Protein AF-A0A562NKT5-F1 (afdb_monomer_lite)

Radius of gyration: 10.72 Å; chains: 1; bounding box: 22×28×30 Å

Structure (mmCIF, N/CA/C/O backbone):
data_AF-A0A562NKT5-F1
#
_entry.id   AF-A0A562NKT5-F1
#
loop_
_atom_site.group_PDB
_atom_site.id
_atom_site.type_symbol
_atom_site.label_atom_id
_atom_site.label_alt_id
_atom_site.label_comp_id
_atom_site.label_asym_id
_atom_site.label_entity_id
_atom_site.label_seq_id
_atom_site.pdbx_PDB_ins_code
_atom_site.Cartn_x
_atom_site.Cartn_y
_atom_site.Cartn_z
_atom_site.occupancy
_atom_site.B_iso_or_equiv
_atom_site.auth_seq_id
_atom_site.auth_comp_id
_atom_site.auth_asym_id
_atom_site.auth_atom_id
_atom_site.pdbx_PDB_model_num
ATOM 1 N N . MET A 1 1 ? 14.341 18.529 2.950 1.00 51.19 1 MET A N 1
ATOM 2 C CA . MET A 1 1 ? 13.088 18.491 3.735 1.00 51.19 1 MET A CA 1
ATOM 3 C C . MET A 1 1 ? 12.806 17.025 4.000 1.00 51.19 1 MET A C 1
ATOM 5 O O . MET A 1 1 ? 12.945 16.262 3.056 1.00 51.19 1 MET A O 1
ATOM 9 N N . ALA A 1 2 ? 12.557 16.607 5.242 1.00 62.53 2 ALA A N 1
ATOM 10 C CA . ALA A 1 2 ? 12.257 15.201 5.515 1.00 62.53 2 ALA A CA 1
ATOM 11 C C . ALA A 1 2 ? 10.897 14.850 4.892 1.00 62.53 2 ALA A C 1
ATOM 13 O O . ALA A 1 2 ? 9.929 15.582 5.106 1.00 62.53 2 ALA A O 1
ATOM 14 N N . GLU A 1 3 ? 10.843 13.786 4.094 1.00 70.75 3 GLU A N 1
ATOM 15 C CA . GLU A 1 3 ? 9.586 13.264 3.559 1.00 70.75 3 GLU A CA 1
ATOM 16 C C . GLU A 1 3 ? 8.712 12.765 4.706 1.00 70.75 3 GLU A C 1
ATOM 18 O O . GLU A 1 3 ? 9.173 12.048 5.595 1.00 70.75 3 GLU A O 1
ATOM 23 N N . LYS A 1 4 ? 7.444 13.176 4.698 1.00 83.00 4 LYS A N 1
ATOM 24 C CA . LYS A 1 4 ? 6.452 12.641 5.623 1.00 83.00 4 LYS A CA 1
ATOM 25 C C . LYS A 1 4 ? 6.042 11.256 5.140 1.00 83.00 4 LYS A C 1
ATOM 27 O O . LYS A 1 4 ? 5.684 11.088 3.974 1.00 83.00 4 LYS A O 1
ATOM 32 N N . THR A 1 5 ? 6.097 10.286 6.043 1.00 86.12 5 THR A N 1
ATOM 33 C CA . THR A 1 5 ? 5.639 8.919 5.800 1.00 86.12 5 THR A CA 1
ATOM 34 C C . THR A 1 5 ? 4.322 8.657 6.522 1.00 86.12 5 THR A C 1
ATOM 36 O O . THR A 1 5 ? 4.048 9.234 7.576 1.00 86.12 5 THR A O 1
ATOM 39 N N . VAL A 1 6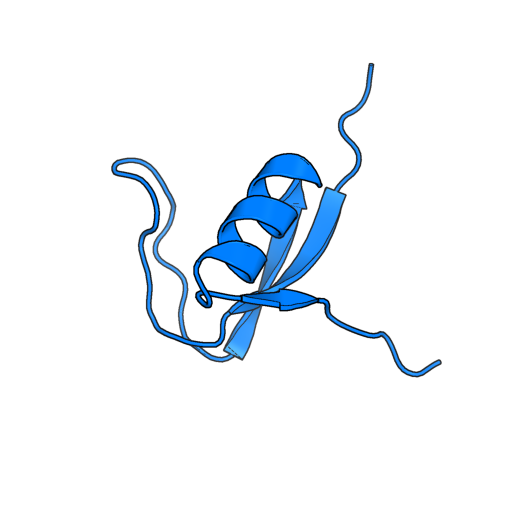 ? 3.499 7.788 5.942 1.00 90.19 6 VAL A N 1
ATOM 40 C CA . VAL A 1 6 ? 2.201 7.368 6.474 1.00 90.19 6 VAL A CA 1
ATOM 41 C C . VAL A 1 6 ? 2.068 5.849 6.431 1.00 90.19 6 VAL A C 1
ATOM 43 O O . VAL A 1 6 ? 2.631 5.181 5.561 1.00 90.19 6 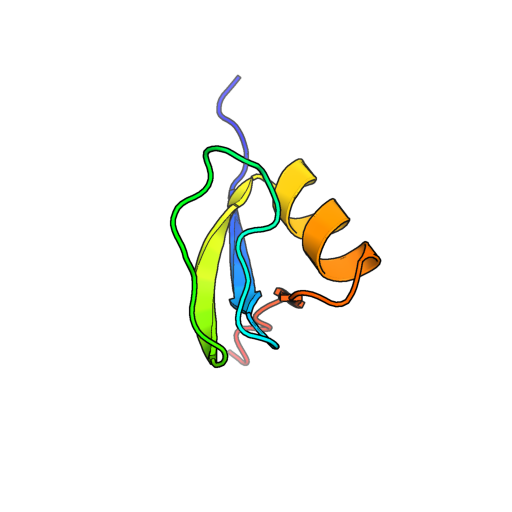VAL A O 1
ATOM 46 N N . GLU A 1 7 ? 1.297 5.310 7.374 1.00 92.00 7 GLU A N 1
ATOM 47 C CA . GLU A 1 7 ? 0.991 3.882 7.451 1.00 92.00 7 GLU A CA 1
ATOM 48 C C . GLU A 1 7 ? -0.177 3.537 6.513 1.00 92.00 7 GLU A C 1
ATOM 50 O O . GLU A 1 7 ? -1.288 4.072 6.635 1.00 92.00 7 GLU A O 1
ATOM 55 N N . ILE A 1 8 ? 0.059 2.608 5.588 1.00 91.06 8 ILE A N 1
ATOM 56 C CA . ILE A 1 8 ? -0.958 2.042 4.695 1.00 91.06 8 ILE A CA 1
ATOM 57 C C . ILE A 1 8 ? -1.007 0.525 4.852 1.00 91.06 8 ILE A C 1
ATOM 59 O O . ILE A 1 8 ? 0.013 -0.107 5.101 1.00 91.06 8 ILE A O 1
ATOM 63 N N . VAL A 1 9 ? -2.191 -0.058 4.685 1.00 92.94 9 VAL A N 1
ATOM 64 C CA . VAL A 1 9 ? -2.378 -1.506 4.593 1.00 92.94 9 VAL A CA 1
ATOM 65 C C . VAL A 1 9 ? -2.598 -1.889 3.141 1.00 92.94 9 VAL A C 1
ATOM 67 O O . VAL A 1 9 ? -3.431 -1.298 2.446 1.00 92.94 9 VAL A O 1
ATOM 70 N N . ILE A 1 10 ? -1.843 -2.871 2.677 1.00 91.19 10 ILE A N 1
ATOM 71 C CA . ILE A 1 10 ? -1.987 -3.431 1.342 1.00 91.19 10 ILE A CA 1
ATOM 72 C C . ILE A 1 10 ? -3.253 -4.278 1.300 1.00 91.19 10 ILE A C 1
ATOM 74 O O . ILE A 1 10 ? -3.503 -5.078 2.194 1.00 91.19 10 ILE A O 1
ATOM 78 N N . VAL A 1 11 ? -4.095 -4.080 0.289 1.00 89.31 11 VAL A N 1
ATOM 79 C CA . VAL A 1 11 ? -5.366 -4.825 0.168 1.00 89.31 11 VAL A CA 1
ATOM 80 C C . VAL A 1 11 ? -5.320 -5.923 -0.892 1.00 89.31 11 VAL A C 1
ATOM 82 O O . VAL A 1 11 ? -6.252 -6.714 -0.989 1.00 89.31 11 VAL A O 1
ATOM 85 N N . THR A 1 12 ? -4.242 -5.979 -1.669 1.00 82.12 12 THR A N 1
ATOM 86 C CA . THR A 1 12 ? -3.987 -6.973 -2.715 1.00 82.12 12 THR A CA 1
ATOM 87 C C . THR A 1 12 ? -2.487 -7.180 -2.846 1.00 82.12 12 THR A C 1
ATOM 89 O O . THR A 1 12 ? -1.734 -6.213 -2.743 1.00 82.12 12 THR A O 1
ATOM 92 N N . ASP A 1 13 ? -2.065 -8.403 -3.147 1.00 80.75 13 ASP A N 1
ATOM 93 C CA . ASP A 1 13 ? -0.666 -8.691 -3.457 1.00 80.75 13 ASP A CA 1
ATOM 94 C C . ASP A 1 13 ? -0.211 -7.804 -4.614 1.00 80.75 13 ASP A C 1
ATOM 96 O O . ASP A 1 13 ? -0.958 -7.592 -5.583 1.00 80.75 13 ASP A O 1
ATOM 100 N N . ARG A 1 14 ? 0.981 -7.218 -4.495 1.00 68.56 14 ARG A N 1
ATOM 101 C CA . ARG A 1 14 ? 1.423 -6.231 -5.479 1.00 68.56 14 ARG A CA 1
ATOM 102 C C . ARG A 1 14 ? 2.928 -6.026 -5.526 1.00 68.56 14 ARG A C 1
ATOM 104 O O . ARG A 1 14 ? 3.649 -6.184 -4.544 1.00 68.56 14 ARG A O 1
ATOM 111 N N . GLN A 1 15 ? 3.335 -5.514 -6.681 1.00 76.12 15 GLN A N 1
ATOM 112 C CA . GLN A 1 15 ? 4.612 -4.855 -6.907 1.00 76.12 15 GLN A CA 1
ATOM 113 C C . GLN A 1 15 ? 4.346 -3.636 -7.818 1.00 76.12 15 GLN A C 1
ATOM 115 O O . GLN A 1 15 ? 4.436 -3.731 -9.041 1.00 76.12 15 GLN A O 1
ATOM 120 N N . PRO A 1 16 ? 3.863 -2.518 -7.245 1.00 69.00 16 PRO A N 1
ATOM 121 C CA . PRO A 1 16 ? 3.276 -1.396 -7.992 1.00 69.00 16 PRO A CA 1
ATOM 122 C C . PRO A 1 16 ? 4.258 -0.684 -8.930 1.00 69.00 16 PRO A C 1
ATOM 124 O O . PRO A 1 16 ? 3.837 -0.060 -9.904 1.00 69.00 16 PRO A O 1
ATOM 127 N N . TRP A 1 17 ? 5.559 -0.813 -8.673 1.00 73.94 17 TRP A N 1
ATOM 128 C CA . TRP A 1 17 ? 6.622 -0.315 -9.535 1.00 73.94 17 TRP A CA 1
ATOM 129 C C . TRP A 1 17 ? 7.673 -1.401 -9.754 1.00 73.94 17 TRP A C 1
ATOM 131 O O . TRP A 1 17 ? 7.857 -2.287 -8.925 1.00 73.94 17 TRP A O 1
ATOM 141 N N . VAL A 1 18 ? 8.399 -1.307 -10.871 1.00 73.44 18 VAL A N 1
ATOM 142 C CA . VAL A 1 18 ? 9.360 -2.332 -11.322 1.00 73.44 18 VAL A CA 1
ATOM 143 C C . VAL A 1 18 ? 10.468 -2.644 -10.301 1.00 73.44 18 VAL A C 1
ATOM 145 O O . VAL A 1 18 ? 11.029 -3.733 -10.336 1.00 73.44 18 VAL A O 1
ATOM 148 N N . ASN A 1 19 ? 10.766 -1.706 -9.397 1.00 78.06 19 ASN A N 1
ATOM 149 C CA . ASN A 1 19 ? 11.828 -1.823 -8.393 1.00 78.06 19 ASN A CA 1
ATOM 150 C C . ASN A 1 19 ? 11.305 -1.911 -6.956 1.00 78.06 19 ASN A C 1
ATOM 152 O O . ASN A 1 19 ? 12.107 -1.897 -6.023 1.00 78.06 19 ASN A O 1
ATOM 156 N N . ASP A 1 20 ? 9.990 -1.959 -6.763 1.00 73.31 20 ASP A N 1
ATOM 157 C CA . ASP A 1 20 ? 9.437 -2.006 -5.417 1.00 73.31 20 ASP A CA 1
ATOM 158 C C . ASP A 1 20 ? 9.611 -3.381 -4.793 1.00 73.31 20 ASP A C 1
ATOM 160 O O . ASP A 1 20 ? 9.606 -4.400 -5.487 1.00 73.31 20 ASP A O 1
ATOM 164 N N . ALA A 1 21 ? 9.740 -3.412 -3.468 1.00 79.81 21 ALA A N 1
ATOM 165 C CA . ALA A 1 21 ? 9.667 -4.667 -2.747 1.00 79.81 21 ALA A CA 1
ATOM 166 C C . ALA A 1 21 ? 8.261 -5.274 -2.931 1.00 79.81 21 ALA A C 1
ATOM 168 O O . ALA A 1 21 ? 7.268 -4.538 -2.888 1.00 79.81 21 ALA A O 1
ATOM 169 N N . PRO A 1 22 ? 8.156 -6.594 -3.158 1.00 83.06 22 PRO A N 1
ATOM 170 C CA . PRO A 1 22 ? 6.863 -7.260 -3.157 1.00 83.06 22 PRO A CA 1
ATOM 171 C C . PRO A 1 22 ? 6.206 -7.090 -1.786 1.00 83.06 22 PRO A C 1
ATOM 173 O O . PRO A 1 22 ? 6.885 -7.186 -0.765 1.00 83.06 22 PRO A O 1
ATOM 176 N N . ALA A 1 23 ? 4.899 -6.833 -1.789 1.00 83.94 23 ALA A N 1
ATOM 177 C CA . ALA A 1 23 ? 4.104 -6.704 -0.575 1.00 83.94 23 ALA A CA 1
ATOM 178 C C . ALA A 1 23 ? 2.861 -7.593 -0.649 1.00 83.94 23 ALA A C 1
ATOM 180 O O . ALA A 1 23 ? 2.204 -7.661 -1.699 1.00 83.94 23 ALA A O 1
ATOM 181 N N . GLU A 1 24 ? 2.542 -8.248 0.464 1.00 86.06 24 GLU A N 1
ATOM 182 C CA . GLU A 1 24 ? 1.408 -9.169 0.580 1.00 86.06 24 GLU A CA 1
ATOM 183 C C . GLU A 1 24 ? 0.131 -8.445 1.028 1.00 86.06 24 GLU A C 1
ATOM 185 O O . GLU A 1 24 ? 0.159 -7.428 1.732 1.00 86.06 24 GLU A O 1
ATOM 190 N N . ALA A 1 25 ? -1.031 -8.974 0.645 1.00 87.38 25 ALA A N 1
ATOM 191 C CA . ALA A 1 25 ? -2.308 -8.475 1.139 1.00 87.38 25 ALA A CA 1
ATOM 192 C C . ALA A 1 25 ? -2.395 -8.583 2.676 1.00 87.38 25 ALA A C 1
ATOM 194 O O . ALA A 1 25 ? -2.212 -9.644 3.267 1.00 87.38 25 ALA A O 1
ATOM 195 N N . GLY A 1 26 ? -2.734 -7.473 3.330 1.00 87.19 26 GLY A N 1
ATOM 196 C CA . GLY A 1 26 ? -2.782 -7.336 4.787 1.00 87.19 26 GLY A CA 1
ATOM 197 C C . GLY A 1 26 ? -1.498 -6.781 5.405 1.00 87.19 26 GLY A C 1
ATOM 198 O O . GLY A 1 26 ? -1.516 -6.406 6.579 1.00 87.19 26 GLY A O 1
ATOM 199 N N . GLU A 1 27 ? -0.413 -6.667 4.637 1.00 90.12 27 GLU A N 1
ATOM 200 C CA . GLU A 1 27 ? 0.840 -6.085 5.110 1.00 90.12 27 GLU A CA 1
ATOM 201 C C . GLU A 1 27 ? 0.696 -4.577 5.361 1.00 90.12 27 GLU A C 1
ATOM 203 O O . GLU A 1 27 ? 0.065 -3.853 4.583 1.00 90.12 27 GLU A O 1
ATOM 208 N N . ILE A 1 28 ? 1.283 -4.095 6.460 1.00 90.44 28 ILE A N 1
ATOM 209 C CA . ILE A 1 28 ? 1.327 -2.670 6.798 1.00 90.44 28 ILE A CA 1
ATOM 210 C C . ILE A 1 28 ? 2.686 -2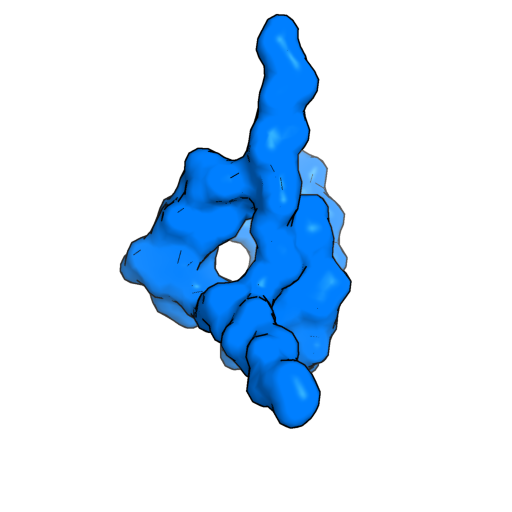.110 6.391 1.00 90.44 28 ILE A C 1
ATOM 212 O O . ILE A 1 28 ? 3.718 -2.540 6.903 1.00 90.44 28 ILE A O 1
ATOM 216 N N . LEU A 1 29 ? 2.670 -1.107 5.517 1.00 87.56 29 LEU A N 1
ATOM 217 C CA . LEU A 1 29 ? 3.864 -0.429 5.025 1.00 87.56 29 LEU A CA 1
ATOM 218 C C . LEU A 1 29 ? 3.896 1.026 5.491 1.00 87.56 29 LEU A C 1
ATOM 220 O O . LEU A 1 29 ? 2.868 1.705 5.539 1.00 87.56 29 LEU A O 1
ATOM 224 N N . ASN A 1 30 ? 5.103 1.520 5.763 1.00 89.69 30 ASN A N 1
ATOM 225 C CA . ASN A 1 30 ? 5.371 2.949 5.879 1.00 89.69 30 ASN A CA 1
ATOM 226 C C . ASN A 1 30 ? 5.816 3.469 4.512 1.00 89.69 30 ASN A C 1
ATOM 228 O O . ASN A 1 30 ? 6.938 3.204 4.086 1.00 89.69 30 ASN A O 1
ATOM 232 N N . ALA A 1 31 ? 4.932 4.193 3.833 1.00 87.00 31 ALA A N 1
ATOM 233 C CA . ALA A 1 31 ? 5.198 4.782 2.524 1.00 87.00 31 ALA A CA 1
ATOM 234 C C . ALA A 1 31 ? 5.248 6.311 2.627 1.00 87.00 31 ALA A C 1
ATOM 236 O O . ALA A 1 31 ? 4.703 6.887 3.570 1.00 87.00 31 ALA A O 1
ATOM 237 N N . SER A 1 32 ? 5.885 6.981 1.666 1.00 90.69 32 SER A N 1
ATOM 238 C CA . SER A 1 32 ? 5.783 8.441 1.544 1.00 90.69 32 SER A CA 1
ATOM 239 C C . SER A 1 32 ? 4.316 8.851 1.340 1.00 90.69 32 SER A C 1
ATOM 241 O O . SER A 1 32 ? 3.519 8.068 0.820 1.00 90.69 32 SER A O 1
ATOM 243 N N . GLU A 1 33 ? 3.926 10.071 1.721 1.00 90.00 33 GLU A N 1
ATOM 244 C CA . GLU A 1 33 ? 2.559 10.565 1.461 1.00 90.00 33 GLU A CA 1
ATOM 245 C C . GLU A 1 33 ? 2.180 10.478 -0.032 1.00 90.00 33 GLU A C 1
ATOM 247 O O . GLU A 1 33 ? 1.043 10.136 -0.360 1.00 90.00 33 GLU A O 1
ATOM 252 N N . ALA A 1 34 ? 3.130 10.741 -0.937 1.00 89.38 34 ALA A N 1
ATOM 253 C CA . ALA A 1 34 ? 2.904 10.700 -2.381 1.00 89.38 34 ALA A CA 1
ATOM 254 C C . AL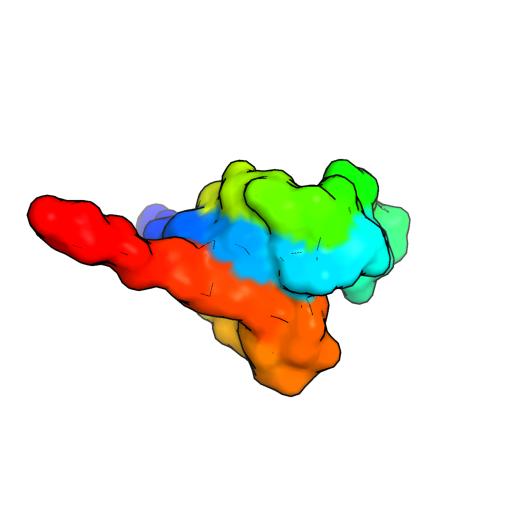A A 1 34 ? 2.673 9.271 -2.894 1.00 89.38 34 ALA A C 1
ATOM 256 O O . ALA A 1 34 ? 1.734 9.031 -3.661 1.00 89.38 34 ALA A O 1
ATOM 257 N N . ASP A 1 35 ? 3.491 8.319 -2.445 1.00 88.19 35 ASP A N 1
ATOM 258 C CA . ASP A 1 35 ? 3.337 6.918 -2.824 1.00 88.19 35 ASP A CA 1
ATOM 259 C C . ASP A 1 35 ? 2.071 6.347 -2.202 1.00 88.19 35 ASP A C 1
ATOM 261 O O . ASP A 1 35 ? 1.246 5.775 -2.907 1.00 88.19 35 ASP A O 1
ATOM 265 N N . ALA A 1 36 ? 1.839 6.580 -0.910 1.00 89.38 36 ALA A N 1
ATOM 266 C CA . ALA A 1 36 ? 0.616 6.166 -0.236 1.00 89.38 36 ALA A CA 1
ATOM 267 C C . ALA A 1 36 ? -0.641 6.663 -0.961 1.00 89.38 36 ALA A C 1
ATOM 269 O O . ALA A 1 36 ? -1.550 5.869 -1.208 1.00 89.38 36 ALA A O 1
ATOM 270 N N . ALA A 1 37 ? -0.677 7.938 -1.364 1.00 91.06 37 ALA A N 1
ATOM 271 C CA . ALA A 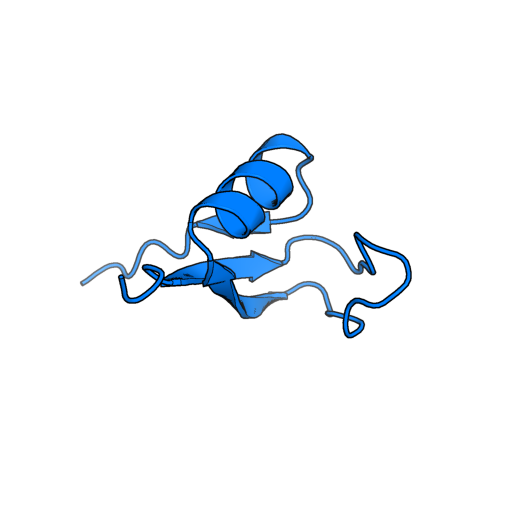1 37 ? -1.795 8.502 -2.115 1.00 91.06 37 ALA A CA 1
ATOM 272 C C . ALA A 1 37 ? -2.016 7.773 -3.446 1.00 91.06 37 ALA A C 1
ATOM 274 O O . ALA A 1 37 ? -3.134 7.333 -3.716 1.00 91.06 37 ALA A O 1
ATOM 275 N N . ARG A 1 38 ? -0.954 7.561 -4.235 1.00 90.69 38 ARG A N 1
ATOM 276 C CA . ARG A 1 38 ? -1.035 6.818 -5.504 1.00 90.69 38 ARG A CA 1
ATOM 277 C C . ARG A 1 38 ? -1.534 5.395 -5.312 1.00 90.69 38 ARG A C 1
ATOM 279 O O . ARG A 1 38 ? -2.335 4.894 -6.092 1.00 90.69 38 ARG A O 1
ATOM 286 N N . LEU A 1 39 ? -1.062 4.733 -4.269 1.00 89.69 39 LEU A N 1
ATOM 287 C CA . LEU A 1 39 ? -1.409 3.350 -3.979 1.00 89.69 39 LEU A CA 1
ATOM 288 C C . LEU A 1 39 ? -2.857 3.191 -3.531 1.00 89.69 39 LEU A C 1
ATOM 290 O O . LEU A 1 39 ? -3.498 2.198 -3.874 1.00 89.69 39 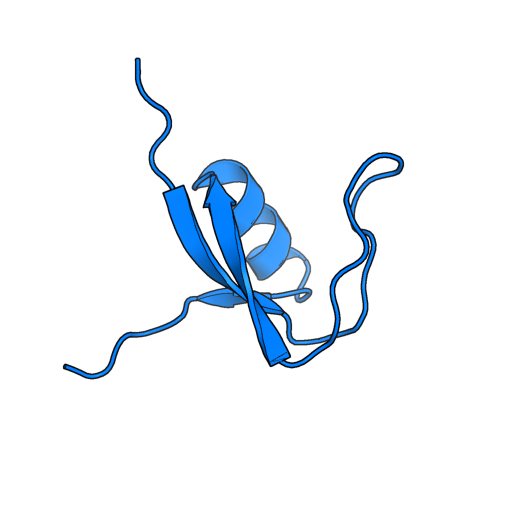LEU A O 1
ATOM 294 N N . ILE A 1 40 ? -3.364 4.163 -2.780 1.00 90.38 40 ILE A N 1
ATOM 295 C CA . ILE A 1 40 ? -4.770 4.228 -2.390 1.00 90.38 40 ILE A CA 1
ATOM 296 C C . ILE A 1 40 ? -5.640 4.551 -3.610 1.00 90.38 40 ILE A C 1
ATOM 298 O O . ILE A 1 40 ? -6.655 3.891 -3.817 1.00 90.38 40 ILE A O 1
ATOM 302 N N . GLU A 1 41 ? -5.229 5.508 -4.446 1.00 91.00 41 GLU A N 1
ATOM 303 C CA . GLU A 1 41 ? -5.941 5.902 -5.671 1.00 91.00 41 GLU A CA 1
ATOM 304 C C . GLU A 1 41 ? -6.079 4.736 -6.659 1.00 91.00 41 GLU A C 1
ATOM 306 O O . GLU A 1 41 ? -7.153 4.503 -7.208 1.00 91.00 41 GLU A O 1
ATOM 311 N N . LEU A 1 42 ? -5.014 3.950 -6.825 1.00 89.56 42 LEU A N 1
ATOM 312 C CA . LEU A 1 42 ? -5.004 2.755 -7.670 1.00 89.56 42 LEU A CA 1
ATOM 313 C C . LEU A 1 42 ? -5.735 1.553 -7.041 1.00 89.56 42 LEU A C 1
ATOM 315 O O . LEU A 1 42 ? -5.844 0.507 -7.676 1.00 89.56 42 LEU A O 1
ATOM 319 N N . GLY A 1 43 ? -6.220 1.671 -5.800 1.00 88.25 43 GLY A N 1
ATOM 320 C CA . GLY A 1 43 ? -6.928 0.599 -5.094 1.00 88.25 43 GLY A CA 1
ATOM 321 C C . GLY A 1 43 ? -6.027 -0.520 -4.562 1.00 88.25 43 GLY A C 1
ATOM 322 O O . GLY A 1 43 ? -6.531 -1.552 -4.126 1.00 88.25 43 GLY A O 1
ATOM 323 N N . PHE A 1 44 ? -4.706 -0.324 -4.563 1.00 89.44 44 PHE A N 1
ATOM 324 C CA . PHE A 1 44 ? -3.732 -1.289 -4.050 1.00 89.44 44 PHE A CA 1
ATOM 325 C C . PHE A 1 44 ? -3.577 -1.249 -2.524 1.00 89.44 44 PHE A C 1
ATOM 327 O O . PHE A 1 44 ? -3.091 -2.212 -1.928 1.00 89.44 44 PHE A O 1
ATOM 334 N N . ALA A 1 45 ? -3.949 -0.140 -1.882 1.00 91.69 45 ALA A N 1
ATOM 335 C CA . ALA A 1 45 ? -3.810 0.042 -0.442 1.00 91.69 45 ALA A CA 1
ATOM 336 C C . ALA A 1 45 ? -4.967 0.843 0.169 1.00 91.69 45 ALA A C 1
ATOM 338 O O . ALA A 1 45 ? -5.755 1.481 -0.529 1.00 91.69 45 ALA A O 1
ATOM 339 N N . LYS A 1 46 ? -5.054 0.828 1.499 1.00 92.25 46 LYS A N 1
ATOM 340 C CA . LYS A 1 46 ? -5.940 1.683 2.296 1.00 92.25 46 LYS A CA 1
ATOM 341 C C . LYS A 1 46 ? -5.151 2.361 3.417 1.00 92.25 46 LYS A C 1
ATOM 343 O O . LYS A 1 46 ? -4.191 1.775 3.912 1.00 92.25 46 LYS A O 1
ATOM 348 N N . PRO A 1 47 ? -5.545 3.568 3.853 1.00 90.94 47 PRO A N 1
ATOM 349 C CA . PRO A 1 47 ? -4.911 4.208 4.998 1.00 90.94 47 PRO A CA 1
ATOM 350 C C . PRO A 1 47 ? -5.175 3.396 6.271 1.00 90.94 47 PRO A C 1
ATOM 352 O O . PRO A 1 47 ? -6.318 2.998 6.528 1.00 90.94 47 PRO A O 1
ATOM 355 N N . VAL A 1 48 ? -4.144 3.174 7.092 1.00 88.00 48 VAL A N 1
ATOM 356 C CA . VAL A 1 48 ? -4.331 2.579 8.420 1.00 88.00 48 VAL A CA 1
ATOM 357 C C . VAL A 1 48 ? -4.903 3.659 9.326 1.00 88.00 48 VAL A C 1
ATOM 359 O O . VAL A 1 48 ? -4.197 4.527 9.834 1.00 88.00 48 VAL A O 1
ATOM 362 N N . THR A 1 49 ? -6.216 3.631 9.537 1.00 75.62 49 THR A N 1
ATOM 363 C CA . THR A 1 49 ? -6.818 4.416 10.614 1.00 75.62 49 THR A CA 1
ATOM 364 C C . THR A 1 49 ? -6.461 3.702 11.909 1.00 75.62 49 THR A C 1
ATOM 366 O O . THR A 1 49 ? -7.118 2.729 12.280 1.00 75.62 49 THR A O 1
ATOM 369 N N . LYS A 1 50 ? -5.401 4.152 12.596 1.00 58.44 50 LYS A N 1
ATOM 370 C CA . LYS A 1 50 ? -5.210 3.830 14.015 1.00 58.44 50 LYS A CA 1
ATOM 371 C C . LYS A 1 50 ? -6.476 4.299 14.730 1.00 58.44 50 LYS A C 1
ATOM 373 O O . LYS A 1 50 ? -6.640 5.485 15.007 1.00 58.44 50 LYS A O 1
ATOM 378 N N . LYS A 1 51 ? -7.421 3.381 14.952 1.00 47.62 51 LYS A N 1
ATOM 379 C CA . LYS A 1 51 ? -8.436 3.568 15.983 1.00 47.62 51 LYS A CA 1
ATOM 380 C C . LYS A 1 51 ? -7.639 3.696 17.275 1.00 47.62 51 LYS A C 1
ATOM 382 O O . LYS A 1 51 ? -6.903 2.770 17.610 1.00 47.62 51 LYS A O 1
ATOM 387 N N . GLY A 1 52 ? -7.691 4.891 17.862 1.00 41.19 52 GLY A N 1
ATOM 388 C CA . GLY A 1 52 ? -7.079 5.185 19.154 1.00 41.19 52 GLY A CA 1
ATOM 389 C C . GLY A 1 52 ? -7.567 4.260 20.255 1.00 41.19 52 GLY A C 1
ATOM 390 O O . GLY A 1 52 ? -8.621 3.606 20.064 1.00 41.19 52 GLY A O 1
#

pLDDT: mean 82.33, std 12.0, range [41.19, 92.94]

Organism: NCBI:txid384678

Sequence (52 aa):
MAEKTVEIVIVTDRQPWVNDAPAEAGEILNASEADAARLIELGFAKPVTKKG

Foldseek 3Di:
DDFDWFKKAFQAFDDPDPPRDTDHHRDIDTDGPVVRVVCVVVVGIGGPPPPD

Secondary structure (DSSP, 8-state):
-PPPEEEEEESS-B--STTSPPB-TT-EEEEEHHHHHHHHHTTSEEE-----